Protein AF-A0A939HJW6-F1 (afdb_monomer_lite)

Radius of gyration: 12.25 Å; chains: 1; bounding box: 35×21×35 Å

Structure (mmCIF, N/CA/C/O backbone):
data_AF-A0A939HJW6-F1
#
_entry.id   AF-A0A939HJW6-F1
#
loop_
_atom_site.group_PDB
_atom_site.id
_atom_site.type_symbol
_atom_site.label_atom_id
_atom_site.label_alt_id
_atom_site.label_comp_id
_atom_site.label_asym_id
_atom_site.label_entity_id
_atom_site.label_seq_id
_atom_site.pdbx_PDB_ins_code
_atom_site.Cartn_x
_atom_site.Cartn_y
_atom_site.Cartn_z
_atom_site.occupancy
_atom_site.B_iso_or_equiv
_atom_site.auth_seq_id
_atom_site.auth_comp_id
_atom_site.auth_asym_id
_atom_site.auth_atom_id
_atom_site.pdbx_PDB_model_num
ATOM 1 N N . MET A 1 1 ? -13.710 0.427 0.336 1.00 93.44 1 MET A N 1
ATOM 2 C CA . MET A 1 1 ? -12.261 0.432 0.627 1.00 93.44 1 MET A CA 1
ATOM 3 C C . MET A 1 1 ? -11.532 -0.720 -0.055 1.00 93.44 1 MET A C 1
ATOM 5 O O . MET A 1 1 ? -10.782 -0.439 -0.972 1.00 93.44 1 MET A O 1
ATOM 9 N N . ARG A 1 2 ? -11.772 -1.996 0.309 1.00 97.06 2 ARG A N 1
ATOM 10 C CA . ARG A 1 2 ? -11.018 -3.139 -0.255 1.00 97.06 2 ARG A CA 1
ATOM 11 C C . ARG A 1 2 ? -10.993 -3.186 -1.783 1.00 97.06 2 ARG A C 1
ATOM 13 O O . ARG A 1 2 ? -9.913 -3.179 -2.349 1.00 97.06 2 ARG A O 1
ATOM 20 N N . ALA A 1 3 ? -12.164 -3.200 -2.420 1.00 97.31 3 ALA A N 1
ATOM 21 C CA . ALA A 1 3 ? -12.259 -3.289 -3.877 1.00 97.31 3 ALA A CA 1
ATOM 22 C C . ALA A 1 3 ? -11.531 -2.132 -4.580 1.00 97.31 3 ALA A C 1
ATOM 24 O O . ALA A 1 3 ? -10.767 -2.376 -5.500 1.00 97.31 3 ALA A O 1
ATOM 25 N N . THR A 1 4 ? -11.718 -0.897 -4.099 1.00 97.81 4 THR A N 1
ATOM 26 C CA . THR A 1 4 ? -11.043 0.302 -4.620 1.00 97.81 4 THR A CA 1
ATOM 27 C C . THR A 1 4 ? -9.524 0.193 -4.523 1.00 97.81 4 THR A C 1
ATOM 29 O O . THR A 1 4 ? -8.829 0.472 -5.494 1.00 97.81 4 THR A O 1
ATOM 32 N N . LEU A 1 5 ? -9.005 -0.226 -3.365 1.00 98.31 5 LEU A N 1
ATOM 33 C CA . LEU A 1 5 ? -7.571 -0.405 -3.164 1.00 98.31 5 LEU A CA 1
ATOM 34 C C . LEU A 1 5 ? -7.040 -1.496 -4.100 1.00 98.31 5 LEU A C 1
ATOM 36 O O . LEU A 1 5 ? -6.115 -1.244 -4.859 1.00 98.31 5 LEU A O 1
ATOM 40 N N . GLU A 1 6 ? -7.676 -2.667 -4.112 1.00 98.56 6 GLU A N 1
ATOM 41 C CA . GLU A 1 6 ? -7.279 -3.812 -4.937 1.00 98.56 6 GLU A CA 1
ATOM 42 C C . GLU A 1 6 ? -7.269 -3.478 -6.436 1.00 98.56 6 GLU A C 1
ATOM 44 O O . GLU A 1 6 ? -6.259 -3.695 -7.102 1.00 98.56 6 GLU A O 1
ATOM 49 N N . SER A 1 7 ? -8.338 -2.875 -6.967 1.00 98.50 7 SER A N 1
ATOM 50 C CA . SER A 1 7 ? -8.410 -2.504 -8.386 1.00 98.50 7 SER A CA 1
ATOM 51 C C . SER A 1 7 ? -7.383 -1.441 -8.769 1.00 98.50 7 SER A C 1
ATOM 53 O O . SER A 1 7 ? -6.823 -1.493 -9.863 1.00 98.50 7 SER A O 1
ATOM 55 N N . THR A 1 8 ? -7.119 -0.485 -7.873 1.00 98.56 8 THR A N 1
ATOM 56 C CA . THR A 1 8 ? -6.112 0.556 -8.111 1.00 98.56 8 THR A CA 1
ATOM 57 C C . THR A 1 8 ? -4.719 -0.055 -8.118 1.00 98.56 8 THR A C 1
ATOM 59 O O . THR A 1 8 ? -3.973 0.179 -9.061 1.00 98.56 8 THR A O 1
ATOM 62 N N . LEU A 1 9 ? -4.391 -0.913 -7.144 1.00 98.44 9 LEU A N 1
ATOM 63 C CA . LEU A 1 9 ? -3.115 -1.631 -7.124 1.00 98.44 9 LEU 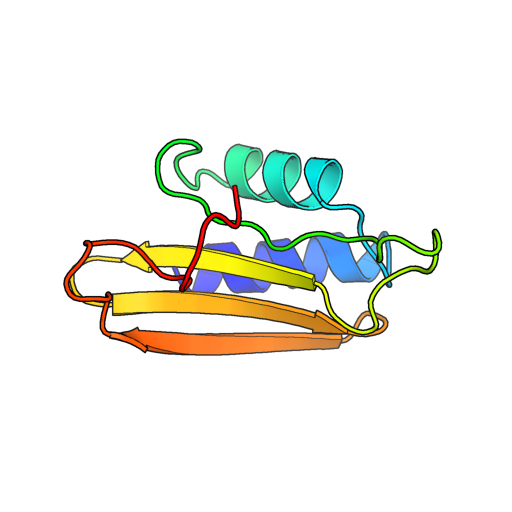A CA 1
ATOM 64 C C . LEU A 1 9 ? -2.908 -2.460 -8.392 1.00 98.44 9 LEU A C 1
ATOM 66 O O . LEU A 1 9 ? -1.817 -2.429 -8.946 1.00 98.44 9 LEU A O 1
ATOM 70 N N . VAL A 1 10 ? -3.941 -3.154 -8.882 1.00 98.62 10 VAL A N 1
ATOM 71 C CA . VAL A 1 10 ? -3.864 -3.915 -10.142 1.00 98.62 10 VAL A CA 1
ATOM 72 C C . VAL A 1 10 ? -3.570 -2.992 -11.326 1.00 98.62 10 VAL A C 1
ATOM 74 O O . VAL A 1 10 ? -2.702 -3.304 -12.138 1.00 98.62 10 VAL A O 1
ATOM 77 N N . SER A 1 11 ? -4.240 -1.840 -11.409 1.00 98.31 11 SER A N 1
ATOM 78 C CA . SER A 1 11 ? -3.988 -0.852 -12.465 1.00 98.31 11 SER A CA 1
ATOM 79 C C . SER A 1 11 ? -2.564 -0.290 -12.405 1.00 98.31 11 SER A C 1
ATOM 81 O O . SER A 1 11 ? -1.897 -0.192 -13.434 1.00 98.31 11 SER A O 1
ATOM 83 N N . VAL A 1 12 ? -2.084 0.058 -11.208 1.00 97.75 12 VAL A N 1
ATOM 84 C CA . VAL A 1 12 ? -0.725 0.577 -10.995 1.00 97.75 12 VAL A CA 1
ATOM 85 C C . VAL A 1 12 ? 0.317 -0.481 -11.341 1.00 97.75 12 VAL A C 1
ATOM 87 O O . VAL A 1 12 ? 1.253 -0.196 -12.082 1.00 97.75 12 VAL A O 1
ATOM 90 N N . ALA A 1 13 ? 0.131 -1.711 -10.862 1.00 97.62 13 ALA A N 1
ATOM 91 C CA . ALA A 1 13 ? 1.036 -2.832 -11.088 1.00 97.62 13 ALA A CA 1
ATOM 92 C C . ALA A 1 13 ? 1.141 -3.227 -12.571 1.00 97.62 13 ALA A C 1
ATOM 94 O O . ALA A 1 13 ? 2.215 -3.617 -13.029 1.00 97.62 13 ALA A O 1
ATOM 95 N N . ALA A 1 14 ? 0.051 -3.085 -13.335 1.00 97.75 14 ALA A N 1
ATOM 96 C CA . ALA A 1 14 ? 0.048 -3.307 -14.779 1.00 97.75 14 ALA A CA 1
ATOM 97 C C . ALA A 1 14 ? 0.865 -2.250 -15.548 1.00 97.75 14 ALA A C 1
ATOM 99 O O . ALA A 1 14 ? 1.480 -2.575 -16.562 1.00 97.75 14 ALA A O 1
ATOM 100 N N . ALA A 1 15 ? 0.885 -0.999 -15.073 1.00 96.94 15 ALA A N 1
ATOM 101 C CA . ALA A 1 15 ? 1.672 0.081 -15.672 1.00 96.94 15 ALA A CA 1
ATOM 102 C C . ALA A 1 15 ? 3.137 0.084 -15.198 1.00 96.94 15 ALA A C 1
ATOM 104 O O . ALA A 1 15 ? 4.042 0.392 -15.971 1.00 96.94 15 ALA A O 1
ATOM 105 N N . SER A 1 16 ? 3.373 -0.262 -13.931 1.00 96.38 16 SER A N 1
ATOM 106 C CA . SER A 1 16 ? 4.693 -0.350 -13.314 1.00 96.38 16 SER A CA 1
ATOM 107 C C . SER A 1 16 ? 4.749 -1.535 -12.344 1.00 96.38 16 SER A C 1
ATOM 109 O O . SER A 1 16 ? 4.180 -1.455 -11.253 1.00 96.38 16 SER A O 1
ATOM 111 N N . PRO A 1 17 ? 5.474 -2.620 -12.682 1.00 95.31 17 PRO A N 1
ATOM 112 C CA . PRO A 1 17 ? 5.605 -3.789 -11.808 1.00 95.31 17 PRO A CA 1
ATOM 113 C C . PRO A 1 17 ? 6.285 -3.499 -10.459 1.00 95.31 17 PRO A C 1
ATOM 115 O O . PRO A 1 17 ? 6.114 -4.262 -9.507 1.00 95.31 17 PRO A O 1
ATOM 118 N N . LYS A 1 18 ? 7.049 -2.401 -10.376 1.00 96.00 18 LYS A N 1
ATOM 119 C CA . LYS A 1 18 ? 7.707 -1.890 -9.163 1.00 96.00 18 LYS A CA 1
ATOM 120 C C . LYS A 1 18 ? 7.396 -0.396 -9.001 1.00 96.00 18 LYS A C 1
ATOM 122 O O . LYS A 1 18 ? 8.229 0.446 -9.343 1.00 96.00 18 LYS A O 1
ATOM 127 N N . PRO A 1 19 ? 6.181 -0.036 -8.555 1.00 96.94 19 PRO A N 1
ATOM 128 C CA . PRO A 1 19 ? 5.786 1.360 -8.481 1.00 96.94 19 PRO A CA 1
ATOM 129 C C . PRO A 1 19 ? 6.537 2.091 -7.363 1.00 96.94 19 PRO A C 1
ATOM 131 O O . PRO A 1 19 ? 6.822 1.535 -6.303 1.00 96.94 19 PRO A O 1
ATOM 134 N N . GLY A 1 20 ? 6.848 3.366 -7.603 1.00 96.38 20 GLY A N 1
ATOM 135 C CA . GLY A 1 20 ? 7.409 4.250 -6.583 1.00 96.38 20 GLY A CA 1
ATOM 136 C C . GLY A 1 20 ? 6.358 4.690 -5.561 1.00 96.38 20 GLY A C 1
ATOM 137 O O . GLY A 1 20 ? 5.164 4.720 -5.861 1.00 96.38 20 GLY A O 1
ATOM 138 N N . GLN A 1 21 ? 6.812 5.090 -4.370 1.00 96.12 21 GLN A N 1
ATOM 139 C CA . GLN A 1 21 ? 5.940 5.483 -3.255 1.00 96.12 21 GLN A CA 1
ATOM 140 C C . GLN A 1 21 ? 4.990 6.635 -3.613 1.00 96.12 21 GLN A C 1
ATOM 142 O O . GLN A 1 21 ? 3.787 6.532 -3.385 1.00 96.12 21 GLN A O 1
ATOM 147 N N . GLU A 1 22 ? 5.505 7.710 -4.218 1.00 95.81 22 GLU A N 1
ATOM 148 C CA . GLU A 1 22 ? 4.685 8.874 -4.581 1.00 95.81 22 GLU A CA 1
ATOM 149 C C . GLU A 1 22 ? 3.665 8.560 -5.678 1.00 95.81 22 GLU A C 1
ATOM 151 O O . GLU A 1 22 ? 2.520 8.994 -5.581 1.00 95.81 22 GLU A O 1
ATOM 156 N N . GLN A 1 23 ? 4.048 7.766 -6.686 1.00 96.38 23 GLN A N 1
ATOM 157 C CA . GLN A 1 23 ? 3.128 7.330 -7.740 1.00 96.38 23 GLN A CA 1
ATOM 158 C C . GLN A 1 23 ? 1.968 6.534 -7.135 1.00 96.38 23 GLN A C 1
ATOM 160 O O . GLN A 1 23 ? 0.803 6.849 -7.366 1.00 96.38 23 GLN A O 1
ATOM 165 N N . LEU A 1 24 ? 2.293 5.546 -6.297 1.00 97.50 24 LEU A N 1
ATOM 166 C CA . LEU A 1 24 ? 1.294 4.707 -5.653 1.00 97.50 24 LEU A CA 1
ATOM 167 C C . LEU A 1 24 ? 0.356 5.521 -4.748 1.00 97.50 24 LEU A C 1
ATOM 169 O O . LEU A 1 24 ? -0.858 5.311 -4.766 1.00 97.50 24 LEU A O 1
ATOM 173 N N . ARG A 1 25 ? 0.900 6.479 -3.985 1.00 97.94 25 ARG A N 1
ATOM 174 C CA . ARG A 1 25 ? 0.094 7.383 -3.156 1.00 97.94 25 ARG A CA 1
ATOM 175 C C . ARG A 1 25 ? -0.842 8.236 -4.013 1.00 97.94 25 ARG A C 1
ATOM 177 O O . ARG A 1 25 ? -2.028 8.321 -3.699 1.00 97.94 25 ARG A O 1
ATOM 184 N N . ALA A 1 26 ? -0.327 8.850 -5.078 1.00 98.06 26 ALA A N 1
ATOM 185 C CA . ALA A 1 26 ? -1.106 9.712 -5.960 1.00 98.06 26 ALA A CA 1
ATOM 186 C C . ALA A 1 26 ? -2.281 8.960 -6.604 1.00 98.06 26 ALA A C 1
ATOM 188 O O . ALA A 1 26 ? -3.408 9.455 -6.570 1.00 98.06 26 ALA A O 1
ATOM 189 N N . ASP A 1 27 ? -2.047 7.745 -7.105 1.00 98.25 27 ASP A N 1
ATOM 190 C CA . ASP A 1 27 ? -3.082 6.936 -7.757 1.00 98.25 27 ASP A CA 1
ATOM 191 C C . ASP A 1 27 ? -4.178 6.495 -6.779 1.00 98.25 27 ASP A C 1
ATOM 193 O O . ASP A 1 27 ? -5.367 6.566 -7.093 1.00 98.25 27 ASP A O 1
ATOM 197 N N . LEU A 1 28 ? -3.807 6.096 -5.559 1.00 98.19 28 LEU A N 1
ATOM 198 C CA . LEU A 1 28 ? -4.773 5.717 -4.522 1.00 98.19 28 LEU A CA 1
ATOM 199 C C . LEU A 1 28 ? -5.607 6.914 -4.042 1.00 98.19 28 LEU A C 1
ATOM 201 O O . LEU A 1 28 ? -6.808 6.767 -3.795 1.00 98.19 28 LEU A O 1
ATOM 205 N N . VAL A 1 29 ? -5.007 8.103 -3.952 1.00 98.31 29 VAL A N 1
ATOM 206 C CA . VAL A 1 29 ? -5.738 9.342 -3.644 1.00 98.31 29 VAL A CA 1
ATOM 207 C C . VAL A 1 29 ? -6.682 9.720 -4.783 1.00 98.31 29 VAL A C 1
ATOM 209 O O . VAL A 1 29 ? -7.842 10.044 -4.526 1.00 98.31 29 VAL A O 1
ATOM 212 N N . ALA A 1 30 ? -6.236 9.621 -6.038 1.00 98.06 30 ALA A N 1
ATOM 213 C CA . ALA A 1 30 ? -7.077 9.856 -7.211 1.00 98.06 30 ALA A CA 1
ATOM 214 C C . ALA A 1 30 ? -8.254 8.865 -7.296 1.00 98.06 30 ALA A C 1
ATOM 216 O O . ALA A 1 30 ? -9.344 9.235 -7.730 1.00 98.06 30 ALA A O 1
ATOM 217 N N . ALA A 1 31 ? -8.070 7.636 -6.804 1.00 97.56 31 ALA A N 1
ATOM 218 C CA . ALA A 1 31 ? -9.124 6.632 -6.659 1.00 97.56 31 ALA A CA 1
ATOM 219 C C . ALA A 1 31 ? -10.094 6.898 -5.484 1.00 97.56 31 ALA A C 1
ATOM 221 O O . ALA A 1 31 ? -11.030 6.125 -5.263 1.00 97.56 31 ALA A O 1
ATOM 222 N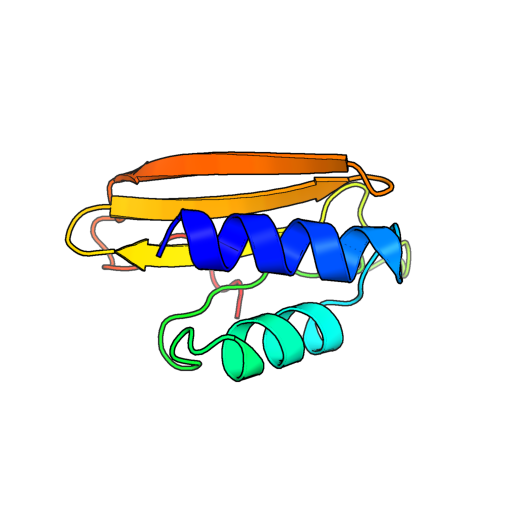 N . GLY A 1 32 ? -9.895 7.984 -4.730 1.00 97.25 32 GLY A N 1
ATOM 223 C CA . GLY A 1 32 ? -10.789 8.437 -3.665 1.00 97.25 32 GLY A CA 1
ATOM 224 C C . GLY A 1 32 ? -10.415 7.968 -2.257 1.00 97.25 32 GLY A C 1
ATOM 225 O O . GLY A 1 32 ? -11.222 8.129 -1.339 1.00 97.25 32 GLY A O 1
ATOM 226 N N . ILE A 1 33 ? -9.223 7.396 -2.048 1.00 97.00 33 ILE A N 1
ATOM 227 C CA . ILE A 1 33 ? -8.739 7.080 -0.698 1.00 97.00 33 ILE A CA 1
ATOM 228 C C . ILE A 1 33 ? -8.225 8.371 -0.035 1.00 97.00 33 ILE A C 1
ATOM 230 O O . ILE A 1 33 ? -7.374 9.051 -0.609 1.00 97.00 33 ILE A O 1
ATOM 234 N N . PRO A 1 34 ? -8.697 8.741 1.171 1.00 95.50 34 PRO A N 1
ATOM 235 C CA . PRO A 1 34 ? -8.282 9.990 1.801 1.00 95.50 34 PRO A CA 1
ATOM 236 C C . PRO A 1 34 ? -6.780 10.016 2.110 1.00 95.50 34 PRO A C 1
ATOM 238 O O . PRO A 1 34 ? -6.279 9.175 2.859 1.00 95.50 34 PRO A O 1
ATOM 241 N N . ALA A 1 35 ? -6.080 11.034 1.599 1.00 95.88 35 ALA A N 1
ATOM 242 C CA . ALA A 1 35 ? -4.632 11.186 1.758 1.00 95.88 35 ALA A CA 1
ATOM 243 C C . ALA A 1 35 ? -4.181 11.209 3.231 1.00 95.88 35 ALA A C 1
ATOM 245 O O . ALA A 1 35 ? -3.156 10.634 3.568 1.00 95.88 35 ALA A O 1
ATOM 246 N N . GLY A 1 36 ? -4.969 11.820 4.126 1.00 94.00 36 GLY A N 1
ATOM 247 C CA . GLY A 1 36 ? -4.638 11.919 5.554 1.00 94.00 36 GLY A CA 1
ATOM 248 C C . GLY A 1 36 ? -4.695 10.596 6.328 1.00 94.00 36 GLY A C 1
ATOM 249 O O . GLY A 1 36 ? -4.254 10.548 7.472 1.00 94.00 36 GLY A O 1
ATOM 250 N N . THR A 1 37 ? -5.246 9.541 5.727 1.00 93.25 37 THR A N 1
ATOM 251 C CA . THR A 1 37 ? -5.360 8.204 6.335 1.00 93.25 37 THR A CA 1
ATOM 252 C C . THR A 1 37 ? -4.663 7.116 5.524 1.00 93.25 37 THR A C 1
ATOM 254 O O . THR A 1 37 ? -4.693 5.954 5.917 1.00 93.25 37 THR A O 1
ATOM 257 N N . LEU A 1 38 ? -4.107 7.470 4.365 1.00 96.94 38 LEU A N 1
ATOM 258 C CA . LEU A 1 38 ? -3.407 6.545 3.490 1.00 96.94 38 LEU A CA 1
ATOM 259 C C . LEU A 1 38 ? -1.956 6.434 3.952 1.00 96.94 38 LEU A C 1
ATOM 261 O O . LEU A 1 38 ? -1.242 7.431 4.010 1.00 96.94 38 LEU A O 1
ATOM 265 N N . GLU A 1 39 ? -1.527 5.216 4.244 1.00 97.62 39 GLU A N 1
ATOM 266 C CA . GLU A 1 39 ? -0.154 4.894 4.617 1.00 97.62 39 GLU A CA 1
ATOM 267 C C . GLU A 1 39 ? 0.485 4.108 3.471 1.00 97.62 39 GLU A C 1
ATOM 269 O O . GLU A 1 39 ? -0.101 3.138 2.988 1.00 97.62 39 GLU A O 1
ATOM 274 N N . VAL A 1 40 ? 1.673 4.515 3.016 1.00 97.31 40 VAL A N 1
ATOM 275 C CA . VAL A 1 40 ? 2.410 3.827 1.940 1.00 97.31 40 VAL A CA 1
ATOM 276 C C . VAL A 1 40 ? 3.837 3.570 2.404 1.00 97.31 40 VAL A C 1
ATOM 278 O O . VAL A 1 40 ? 4.497 4.480 2.908 1.00 97.31 40 VAL A O 1
ATOM 281 N N . SER A 1 41 ? 4.321 2.337 2.255 1.00 96.50 41 SER A N 1
ATOM 282 C CA . SER A 1 41 ? 5.688 1.982 2.634 1.00 96.50 41 SER A CA 1
ATOM 283 C C . SER A 1 41 ? 6.723 2.602 1.687 1.00 96.50 41 SER A C 1
ATOM 285 O O . SER A 1 41 ? 6.419 3.030 0.572 1.00 96.50 41 SER A O 1
ATOM 287 N N . VAL A 1 42 ? 7.973 2.674 2.145 1.00 94.88 42 VAL A N 1
ATOM 288 C CA . VAL A 1 42 ? 9.080 3.183 1.328 1.00 94.88 42 VAL A CA 1
ATOM 289 C C . VAL A 1 42 ? 9.329 2.275 0.123 1.00 94.88 42 VAL A C 1
ATOM 291 O O . VAL A 1 42 ? 9.333 1.053 0.243 1.00 94.88 42 VAL A O 1
ATOM 294 N N . SER A 1 43 ? 9.589 2.870 -1.042 1.00 94.31 43 SER A N 1
ATOM 295 C CA . SER A 1 43 ? 9.835 2.119 -2.283 1.00 94.31 43 SER A CA 1
ATOM 296 C C . SER A 1 43 ? 11.313 1.819 -2.549 1.00 94.31 43 SER A C 1
ATOM 298 O O . SER A 1 43 ? 11.642 1.148 -3.524 1.00 94.31 43 SER A O 1
ATOM 300 N N . ARG A 1 44 ? 12.222 2.345 -1.719 1.00 94.75 44 ARG A N 1
ATOM 301 C CA . ARG A 1 44 ? 13.671 2.240 -1.908 1.00 94.75 44 ARG A CA 1
ATOM 302 C C . ARG A 1 44 ? 14.384 2.096 -0.570 1.00 94.75 44 ARG A C 1
ATOM 304 O O . ARG A 1 44 ? 14.058 2.782 0.397 1.00 94.75 44 ARG A O 1
ATOM 311 N N . THR A 1 45 ? 15.367 1.210 -0.522 1.00 92.94 45 THR A N 1
ATOM 312 C CA . THR A 1 45 ? 16.209 0.986 0.651 1.00 92.94 45 THR A CA 1
ATOM 313 C C . THR A 1 45 ? 17.223 2.125 0.830 1.00 92.94 45 THR A C 1
ATOM 315 O O . THR A 1 45 ? 17.541 2.835 -0.130 1.00 92.94 45 THR A O 1
ATOM 318 N N . PRO A 1 46 ? 17.831 2.275 2.022 1.00 93.31 46 PRO A N 1
ATOM 319 C CA . PRO A 1 46 ? 18.902 3.253 2.236 1.00 93.31 46 PRO A CA 1
ATOM 320 C C . PRO A 1 46 ? 20.127 3.076 1.324 1.00 93.31 46 PRO A C 1
ATOM 322 O O . PRO A 1 46 ? 20.876 4.025 1.119 1.00 93.31 46 PRO A O 1
ATOM 325 N N . THR A 1 47 ? 20.339 1.881 0.760 1.00 95.00 47 THR A N 1
ATOM 326 C CA . THR A 1 47 ? 21.421 1.609 -0.203 1.00 95.00 47 THR A CA 1
ATOM 327 C C . THR A 1 47 ? 21.060 1.982 -1.642 1.00 95.00 47 THR A C 1
ATOM 329 O O . THR A 1 47 ? 21.881 1.816 -2.540 1.00 95.00 47 THR A O 1
ATOM 332 N N . GLY A 1 48 ? 19.849 2.492 -1.876 1.00 93.56 48 GLY A N 1
ATOM 333 C CA . GLY A 1 48 ? 19.385 2.928 -3.189 1.00 93.56 48 GLY A CA 1
ATOM 334 C C . GLY A 1 48 ? 18.749 1.829 -4.040 1.00 93.56 48 GLY A C 1
ATOM 335 O O . GLY A 1 48 ? 18.456 2.081 -5.206 1.00 93.56 48 GLY A O 1
ATOM 336 N N . LEU A 1 49 ? 18.525 0.639 -3.477 1.00 94.94 49 LEU A N 1
ATOM 337 C CA . LEU A 1 49 ? 17.894 -0.483 -4.171 1.00 94.94 49 LEU A CA 1
ATOM 338 C C . LEU A 1 49 ? 16.376 -0.412 -4.033 1.00 94.94 49 LEU A C 1
ATOM 340 O O . LEU A 1 49 ? 15.863 -0.027 -2.983 1.00 94.94 49 LEU A O 1
ATOM 344 N N . ASP A 1 50 ? 15.655 -0.806 -5.074 1.00 93.94 50 ASP A N 1
ATOM 345 C CA . ASP A 1 50 ? 14.201 -0.908 -4.993 1.00 93.94 50 ASP A CA 1
ATOM 346 C C . ASP A 1 50 ? 13.805 -2.050 -4.048 1.00 93.94 50 ASP A C 1
ATOM 348 O O . ASP A 1 50 ? 14.496 -3.067 -3.949 1.00 93.94 50 ASP A O 1
ATOM 352 N N . VAL A 1 51 ? 12.695 -1.872 -3.334 1.00 95.31 51 VAL A N 1
ATOM 353 C CA . VAL A 1 51 ? 12.139 -2.930 -2.482 1.00 95.31 51 VAL A CA 1
ATOM 354 C C . VAL A 1 51 ? 11.522 -4.042 -3.332 1.00 95.31 51 VAL A C 1
ATOM 356 O O . VAL A 1 51 ? 11.033 -3.802 -4.437 1.00 95.31 51 VAL A O 1
ATOM 359 N N . ASP A 1 52 ? 11.497 -5.263 -2.799 1.00 94.44 52 ASP A N 1
ATOM 360 C CA . ASP A 1 52 ? 10.832 -6.380 -3.480 1.00 94.44 52 ASP A CA 1
ATOM 361 C C . ASP A 1 52 ? 9.309 -6.220 -3.485 1.00 94.44 52 ASP A C 1
ATOM 363 O O . ASP A 1 52 ? 8.632 -6.701 -4.389 1.00 94.44 52 ASP A O 1
ATOM 367 N N . ALA A 1 53 ? 8.764 -5.565 -2.458 1.00 96.31 53 ALA A N 1
ATOM 368 C CA . ALA A 1 53 ? 7.352 -5.249 -2.368 1.00 96.31 53 ALA A CA 1
ATOM 369 C C . ALA A 1 53 ? 7.135 -3.885 -1.724 1.00 96.31 53 ALA A C 1
ATOM 371 O O . ALA A 1 53 ? 7.763 -3.557 -0.715 1.00 96.31 53 ALA A O 1
ATOM 372 N N . ILE A 1 54 ? 6.208 -3.129 -2.297 1.00 97.31 54 ILE A N 1
ATOM 373 C CA . ILE A 1 54 ? 5.674 -1.907 -1.705 1.00 97.31 54 ILE A CA 1
ATOM 374 C C . ILE A 1 54 ? 4.255 -2.175 -1.217 1.00 97.31 54 ILE A C 1
ATOM 376 O O . ILE A 1 54 ? 3.498 -2.914 -1.850 1.00 97.31 54 ILE A O 1
ATOM 380 N N . GLU A 1 55 ? 3.896 -1.584 -0.086 1.00 97.88 55 GLU A N 1
ATOM 381 C CA . GLU A 1 55 ? 2.617 -1.794 0.576 1.00 97.88 55 GLU A CA 1
ATOM 382 C C . GLU A 1 55 ? 1.877 -0.469 0.726 1.00 97.88 55 GLU A C 1
ATOM 384 O O . GLU A 1 55 ? 2.479 0.578 0.962 1.00 97.88 55 GLU A O 1
ATOM 389 N N . ALA A 1 56 ? 0.556 -0.528 0.624 1.00 98.19 56 ALA A N 1
ATOM 390 C CA . ALA A 1 56 ? -0.333 0.577 0.927 1.00 98.19 56 ALA A CA 1
ATOM 391 C C . ALA A 1 56 ? -1.449 0.097 1.849 1.00 98.19 56 ALA A C 1
ATOM 393 O O . ALA A 1 56 ? -1.980 -1.005 1.683 1.00 98.19 56 ALA A O 1
ATOM 394 N N . ALA A 1 57 ? -1.832 0.932 2.806 1.00 98.06 57 ALA A N 1
ATOM 395 C CA . ALA A 1 57 ? -2.897 0.625 3.734 1.00 98.06 57 ALA A CA 1
ATOM 396 C C . ALA A 1 57 ? -3.793 1.832 3.994 1.00 98.06 57 ALA A C 1
ATOM 398 O O . ALA A 1 57 ? -3.334 2.969 4.064 1.00 98.06 57 ALA A O 1
ATOM 399 N N . ALA A 1 58 ? -5.086 1.568 4.158 1.00 96.94 58 ALA A N 1
ATOM 400 C CA . ALA A 1 58 ? -6.049 2.580 4.564 1.00 96.94 58 ALA A CA 1
ATOM 401 C C . ALA A 1 58 ? 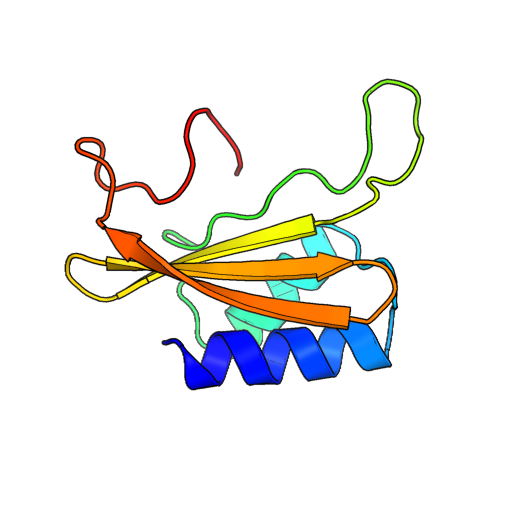-7.083 1.994 5.540 1.00 96.94 58 ALA A C 1
ATOM 403 O O . ALA A 1 58 ? -7.540 0.853 5.353 1.00 96.94 58 ALA A O 1
ATOM 404 N N . PRO A 1 59 ? -7.496 2.760 6.565 1.00 96.19 59 PRO A N 1
ATOM 405 C CA . PRO A 1 59 ? -8.511 2.326 7.506 1.00 96.19 59 PRO A CA 1
ATOM 406 C C . PRO A 1 59 ? -9.893 2.255 6.840 1.00 96.19 59 PRO A C 1
ATOM 408 O O . PRO A 1 59 ? -10.288 3.075 6.014 1.00 96.19 59 PRO A O 1
ATOM 411 N N . SER A 1 60 ? -10.661 1.251 7.241 1.00 95.25 60 SER A N 1
ATOM 412 C CA . SER A 1 60 ? -12.033 0.968 6.836 1.00 95.25 60 SER A CA 1
ATOM 413 C C . SER A 1 60 ? -12.819 0.544 8.077 1.00 95.25 60 SER A C 1
ATOM 415 O O . SER A 1 60 ? -13.022 -0.645 8.341 1.00 95.25 60 SER A O 1
ATOM 417 N N . GLY A 1 61 ? -13.244 1.528 8.871 1.00 93.25 61 GLY A N 1
ATOM 418 C CA . GLY A 1 61 ? -13.841 1.291 10.184 1.00 93.25 61 GLY A CA 1
ATOM 419 C C . GLY A 1 61 ? -12.791 0.801 11.184 1.00 93.25 61 GLY A C 1
ATOM 420 O O . GLY A 1 61 ? -11.796 1.478 11.409 1.00 93.25 61 GLY A O 1
ATOM 421 N N . ARG A 1 62 ? -13.004 -0.380 11.778 1.00 95.56 62 ARG A N 1
ATOM 422 C CA . ARG A 1 62 ? -12.072 -1.000 12.749 1.00 95.56 62 ARG A CA 1
ATOM 423 C C . ARG A 1 62 ? -11.005 -1.891 12.109 1.00 95.56 62 ARG A C 1
ATOM 425 O O . ARG A 1 62 ? -10.276 -2.580 12.816 1.00 95.56 62 ARG A O 1
ATOM 432 N N . ASN A 1 63 ? -10.940 -1.899 10.785 1.00 97.88 63 ASN A N 1
ATOM 433 C CA . ASN A 1 63 ? -9.993 -2.704 10.035 1.00 97.88 63 ASN A CA 1
ATOM 434 C C . ASN A 1 63 ? -9.132 -1.811 9.150 1.00 97.88 63 ASN A C 1
ATOM 436 O O . ASN A 1 63 ? -9.580 -0.760 8.709 1.00 97.88 63 ASN A O 1
ATOM 440 N N . CYS A 1 64 ? -7.943 -2.277 8.828 1.00 97.88 64 CYS A N 1
ATOM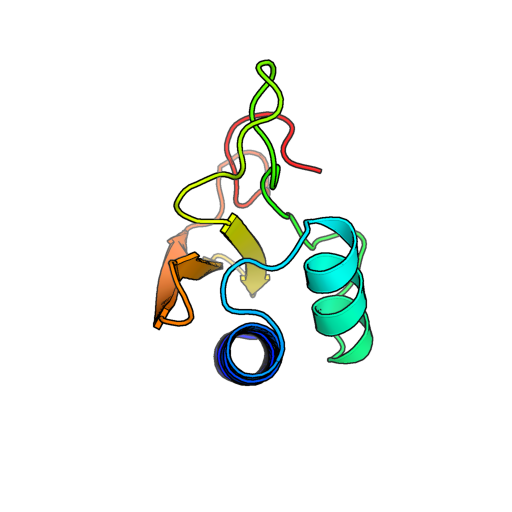 441 C CA . CYS A 1 64 ? -7.090 -1.791 7.768 1.00 97.88 64 CYS A CA 1
ATOM 442 C C . CYS A 1 64 ? -7.200 -2.723 6.573 1.00 97.88 64 CYS A C 1
ATOM 444 O O . CYS A 1 64 ? -7.072 -3.941 6.704 1.00 97.88 64 CYS A O 1
ATOM 446 N N . VAL A 1 65 ? -7.434 -2.145 5.401 1.00 98.38 65 VAL A N 1
ATOM 447 C CA . VAL A 1 65 ? -7.203 -2.849 4.143 1.00 98.38 65 VAL A CA 1
ATOM 448 C C . VAL A 1 65 ? -5.746 -2.608 3.791 1.00 98.38 65 VAL A C 1
ATOM 450 O O . VAL A 1 65 ? -5.372 -1.460 3.579 1.00 98.38 65 VAL A O 1
ATOM 453 N N . VAL A 1 66 ? -4.952 -3.673 3.743 1.00 98.31 66 VAL A N 1
ATOM 454 C CA . VAL A 1 66 ? -3.530 -3.629 3.396 1.00 98.31 66 VAL A CA 1
ATOM 455 C C . VAL A 1 66 ? -3.355 -4.332 2.065 1.00 98.31 66 VAL A C 1
ATOM 457 O O . VAL A 1 66 ? -3.791 -5.472 1.911 1.00 98.31 66 VAL A O 1
ATOM 460 N N . GLY A 1 67 ? -2.734 -3.670 1.102 1.00 98.31 67 GLY A N 1
ATOM 461 C CA . GLY A 1 67 ? -2.361 -4.282 -0.161 1.00 98.31 67 GLY A CA 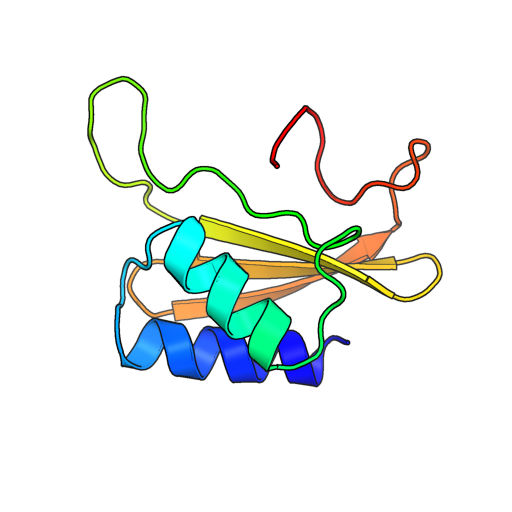1
ATOM 462 C C . GLY A 1 67 ? -0.880 -4.130 -0.441 1.00 98.31 67 GLY A C 1
ATOM 463 O O . GLY A 1 67 ? -0.245 -3.190 0.026 1.00 98.31 67 GLY A O 1
ATOM 464 N N . GLN A 1 68 ? -0.351 -5.067 -1.211 1.00 98.12 68 GLN A N 1
ATOM 465 C CA . GLN A 1 68 ? 1.043 -5.102 -1.628 1.00 98.12 68 GLN A CA 1
ATOM 466 C C . GLN A 1 68 ? 1.137 -5.245 -3.144 1.00 98.12 68 GLN A C 1
ATOM 468 O O . GLN A 1 68 ? 0.310 -5.930 -3.753 1.00 98.12 68 GLN A O 1
ATOM 473 N N . VAL A 1 69 ? 2.170 -4.637 -3.723 1.00 98.50 69 VAL A N 1
ATOM 474 C CA . VAL A 1 69 ? 2.623 -4.880 -5.095 1.00 98.50 69 VAL A CA 1
ATOM 475 C C . VAL A 1 69 ? 4.020 -5.481 -5.028 1.00 98.50 69 VAL A C 1
ATOM 477 O O . VAL A 1 69 ? 4.920 -4.873 -4.450 1.00 98.50 69 VAL A O 1
ATOM 480 N N . ARG A 1 70 ? 4.198 -6.661 -5.624 1.00 97.62 70 ARG A N 1
ATOM 481 C CA . ARG A 1 70 ? 5.472 -7.383 -5.732 1.00 97.62 70 ARG A CA 1
ATOM 482 C C . ARG A 1 70 ? 5.643 -7.858 -7.164 1.00 97.62 70 ARG A C 1
ATOM 484 O O . ARG A 1 70 ? 4.901 -8.735 -7.592 1.00 97.62 70 ARG A O 1
ATOM 491 N N . ASP A 1 71 ? 6.596 -7.284 -7.890 1.00 95.56 71 ASP A N 1
ATOM 492 C CA . ASP A 1 71 ? 6.886 -7.641 -9.288 1.00 95.56 71 ASP A CA 1
ATOM 493 C C . ASP A 1 71 ? 5.619 -7.723 -10.170 1.00 95.56 71 ASP A C 1
ATOM 495 O O . ASP A 1 71 ? 5.412 -8.669 -10.928 1.00 95.56 71 ASP A O 1
ATOM 499 N N . GLY A 1 72 ? 4.726 -6.738 -10.034 1.00 96.81 72 GLY A N 1
ATOM 500 C CA . GLY A 1 72 ? 3.454 -6.673 -10.763 1.00 96.81 72 GLY A CA 1
ATOM 501 C C . GLY A 1 72 ? 2.324 -7.545 -10.197 1.00 96.81 72 GLY A C 1
ATOM 502 O O . GLY A 1 72 ? 1.171 -7.384 -10.592 1.00 96.81 72 GLY A O 1
ATOM 503 N N . ALA A 1 73 ? 2.609 -8.439 -9.249 1.00 98.31 73 ALA A N 1
ATOM 504 C CA . ALA A 1 73 ? 1.588 -9.200 -8.543 1.00 98.31 73 ALA A CA 1
ATOM 505 C C . ALA A 1 73 ? 0.986 -8.372 -7.404 1.00 98.31 73 ALA A C 1
ATOM 507 O O . ALA A 1 73 ? 1.699 -7.698 -6.658 1.00 98.31 73 ALA A O 1
ATOM 508 N N . VAL A 1 74 ? -0.334 -8.467 -7.246 1.00 98.56 74 VAL A N 1
ATOM 509 C CA . VAL A 1 74 ? -1.089 -7.770 -6.204 1.00 98.56 74 VAL A CA 1
ATOM 510 C C . VAL A 1 74 ? -1.658 -8.778 -5.221 1.00 98.56 74 VAL A C 1
ATOM 512 O O . VAL A 1 74 ? -2.236 -9.788 -5.618 1.00 98.56 74 VAL A O 1
ATOM 515 N N . ALA A 1 75 ? -1.541 -8.478 -3.933 1.00 98.38 75 ALA A N 1
ATOM 516 C CA . ALA A 1 75 ? -2.260 -9.193 -2.888 1.00 98.38 75 ALA A CA 1
ATOM 517 C C . ALA A 1 75 ? -2.858 -8.199 -1.896 1.00 98.38 75 ALA A C 1
ATOM 519 O O . ALA A 1 75 ? -2.246 -7.179 -1.589 1.00 98.38 75 ALA A O 1
ATOM 520 N N . VAL A 1 76 ? -4.052 -8.506 -1.388 1.00 98.38 76 VAL A N 1
ATOM 521 C CA . VAL A 1 76 ? -4.775 -7.657 -0.438 1.00 98.38 76 VAL A CA 1
ATOM 522 C C . VAL A 1 76 ? -5.258 -8.493 0.737 1.00 98.38 76 VAL A C 1
ATOM 524 O O . VAL A 1 76 ? -5.825 -9.571 0.565 1.00 98.38 76 VAL A O 1
ATOM 527 N N . THR A 1 77 ? -5.056 -7.973 1.940 1.00 98.38 77 THR A N 1
ATOM 528 C CA . THR A 1 77 ? -5.510 -8.557 3.198 1.00 98.38 77 THR A CA 1
ATOM 529 C C . THR A 1 77 ? -6.237 -7.514 4.042 1.00 98.38 77 THR A C 1
ATOM 531 O O . THR A 1 77 ? -6.144 -6.307 3.809 1.00 98.38 77 THR A O 1
ATOM 534 N N . VAL A 1 78 ? -7.006 -7.985 5.019 1.00 98.06 78 VAL A N 1
ATOM 535 C CA . VAL A 1 78 ? -7.726 -7.135 5.966 1.00 98.06 78 VAL A CA 1
ATOM 536 C C . VAL A 1 78 ? -7.269 -7.498 7.369 1.00 98.06 78 VAL A C 1
ATOM 538 O O . VAL A 1 78 ? -7.412 -8.643 7.792 1.00 98.06 78 VAL A O 1
ATOM 541 N N . LEU A 1 79 ? -6.725 -6.517 8.079 1.00 97.50 79 LEU A N 1
ATOM 542 C CA . LEU A 1 79 ? -6.207 -6.655 9.440 1.00 97.50 79 LEU A CA 1
ATOM 543 C C . LEU A 1 79 ? -6.958 -5.701 10.376 1.00 97.50 79 LEU A C 1
ATOM 545 O O . LEU A 1 79 ? -7.518 -4.718 9.899 1.00 97.50 79 LEU A O 1
ATOM 549 N N . PRO A 1 80 ? -7.003 -5.935 11.693 1.00 97.75 80 PRO A N 1
ATOM 550 C CA . PRO A 1 80 ? -7.498 -4.933 12.636 1.00 97.75 80 PRO A CA 1
ATOM 551 C C . PRO A 1 80 ? -6.649 -3.653 12.597 1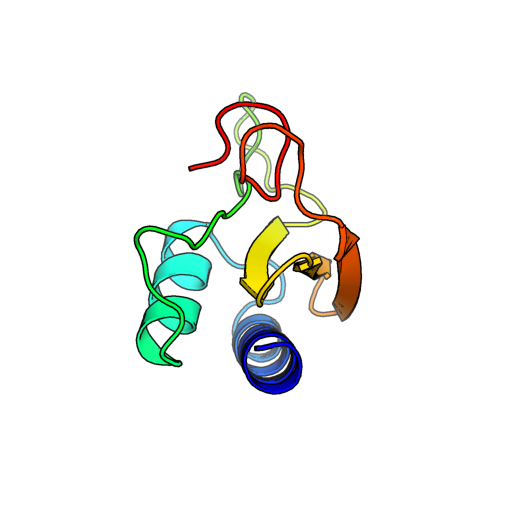.00 97.75 80 PRO A C 1
ATOM 553 O O . PRO A 1 80 ? -5.444 -3.721 12.358 1.00 97.75 80 PRO A O 1
ATOM 556 N N . VAL A 1 81 ? -7.258 -2.494 12.867 1.00 96.88 81 VAL A N 1
ATOM 557 C CA . VAL A 1 81 ? -6.485 -1.264 13.130 1.00 96.88 81 VAL A CA 1
ATOM 558 C C . VAL A 1 81 ? -5.616 -1.447 14.376 1.00 96.88 81 VAL A C 1
ATOM 560 O O . VAL A 1 81 ? -6.015 -2.120 15.332 1.00 96.88 81 VAL A O 1
ATOM 563 N N . LEU A 1 82 ? -4.435 -0.829 14.392 1.00 95.25 82 LEU A N 1
ATOM 564 C CA . LEU A 1 82 ? -3.583 -0.815 15.577 1.00 95.25 82 LEU A CA 1
ATOM 565 C C . LEU A 1 82 ? -4.215 0.045 16.679 1.00 95.25 82 LEU A C 1
ATOM 567 O O . LEU A 1 82 ? -5.038 0.921 16.415 1.00 95.25 82 LEU A O 1
ATOM 571 N N . ALA A 1 83 ? -3.775 -0.141 17.926 1.00 93.56 83 ALA A N 1
ATOM 572 C CA . ALA A 1 83 ? -4.217 0.689 19.053 1.00 93.56 83 ALA A CA 1
ATOM 573 C C . ALA A 1 83 ? -3.916 2.191 18.856 1.00 93.56 83 ALA A C 1
ATOM 575 O O . ALA A 1 83 ? -4.581 3.038 19.444 1.00 93.56 83 ALA A O 1
ATOM 576 N N . SER A 1 84 ? -2.941 2.521 18.004 1.00 91.81 84 SER A N 1
ATOM 577 C CA . SER A 1 84 ? -2.618 3.888 17.582 1.00 91.81 84 SER A CA 1
ATOM 578 C C . SER A 1 84 ? -3.622 4.493 16.592 1.00 91.81 84 SER A C 1
ATOM 580 O O . SER A 1 84 ? -3.514 5.674 16.273 1.00 91.81 84 SER A O 1
ATOM 582 N N . GLY A 1 85 ? -4.556 3.700 16.060 1.00 92.06 85 GLY A N 1
ATOM 583 C CA . GLY A 1 85 ? -5.456 4.087 14.972 1.00 92.06 85 GLY A CA 1
ATOM 584 C C . GLY A 1 85 ? -4.832 4.010 13.574 1.00 92.06 85 GLY A C 1
ATOM 585 O O . GLY A 1 85 ? -5.529 4.283 12.600 1.00 92.06 85 GLY A O 1
ATOM 586 N N . LYS A 1 86 ? -3.552 3.630 13.469 1.00 94.25 86 LYS A N 1
ATOM 587 C CA . LYS A 1 86 ? -2.837 3.423 12.200 1.00 94.25 86 LYS A CA 1
ATOM 588 C C . LYS A 1 86 ? -2.937 1.981 11.699 1.00 94.25 86 LYS A C 1
ATOM 590 O O . LYS A 1 86 ? -3.320 1.073 12.443 1.00 94.25 86 LYS A O 1
ATOM 595 N N . CYS A 1 87 ? -2.546 1.780 10.448 1.00 96.44 87 CYS A N 1
ATOM 596 C CA . CYS A 1 87 ? -2.421 0.483 9.802 1.00 96.44 87 CYS A CA 1
ATOM 597 C C . CYS A 1 87 ? -1.001 -0.077 9.848 1.00 96.44 87 CYS A C 1
ATOM 599 O O . CYS A 1 87 ? -0.845 -1.286 10.026 1.00 96.44 87 CYS A O 1
ATOM 601 N N . PHE A 1 88 ? 0.025 0.768 9.737 1.00 95.81 88 PHE A N 1
ATOM 602 C CA . PHE A 1 88 ? 1.415 0.341 9.847 1.00 95.81 88 PHE A CA 1
ATOM 603 C C . PHE A 1 88 ? 2.020 0.667 11.211 1.00 95.81 88 PHE A C 1
ATOM 605 O O . PHE A 1 88 ? 1.656 1.619 11.905 1.00 95.81 88 PHE A O 1
ATOM 612 N N . VAL A 1 89 ? 2.985 -0.165 11.597 1.00 93.06 89 VAL A N 1
ATOM 613 C CA . VAL A 1 89 ? 3.868 0.105 12.730 1.00 93.06 89 VAL A CA 1
ATOM 614 C C . VAL A 1 89 ? 4.980 1.040 12.255 1.00 93.06 89 VAL A C 1
ATOM 616 O O . VAL A 1 89 ? 5.569 0.821 11.200 1.00 93.06 89 VAL A O 1
ATOM 619 N N . GLY A 1 90 ? 5.299 2.056 13.056 1.00 87.06 90 GLY A N 1
ATOM 620 C CA . GLY A 1 90 ? 6.342 3.032 12.739 1.00 87.06 90 GLY A CA 1
ATOM 621 C C . GLY A 1 90 ? 5.802 4.266 12.018 1.00 87.06 90 GLY A C 1
ATOM 622 O O . GLY A 1 90 ? 4.656 4.671 12.227 1.00 87.06 90 GLY A O 1
ATOM 623 N N . ASP A 1 91 ? 6.660 4.897 11.215 1.00 76.19 91 ASP A N 1
ATOM 624 C CA . ASP A 1 91 ? 6.364 6.169 10.544 1.00 76.19 91 ASP A CA 1
ATOM 625 C C . ASP A 1 91 ? 6.407 6.047 9.014 1.00 76.19 91 ASP A C 1
ATOM 627 O O . ASP A 1 91 ? 6.966 6.888 8.315 1.00 76.19 91 ASP A O 1
ATOM 631 N N . SER A 1 92 ? 5.802 4.975 8.497 1.00 66.62 92 SER A N 1
ATOM 632 C CA . SER A 1 92 ? 5.506 4.815 7.073 1.00 66.62 92 SER A CA 1
ATOM 633 C C . SER A 1 92 ? 4.480 5.872 6.665 1.00 66.62 92 SER A C 1
ATOM 635 O O . SER A 1 92 ? 3.279 5.684 6.859 1.00 66.62 92 SER A O 1
ATOM 637 N N . ARG A 1 93 ? 4.963 7.024 6.197 1.00 59.72 93 ARG A N 1
ATOM 638 C CA . ARG A 1 93 ? 4.125 8.106 5.679 1.00 59.72 93 ARG A CA 1
ATOM 639 C C . ARG A 1 93 ? 4.172 8.101 4.182 1.00 59.72 93 ARG A C 1
ATOM 641 O O . ARG A 1 93 ? 5.281 8.231 3.617 1.00 59.72 93 ARG A O 1
#

Sequence (93 aa):
MRATLESTLVSVAAASPKPGQEQLRADLVAAGIPAGTLEVSVSRTPTGLDVDAIEAAAPSGRNCVVGQVRDGAVAVTVLPVLASGKCFVGDSR

Secondary structure (DSSP, 8-state):
-HHHHHHHHHHHHHH-SS--HHHHHHHHHHTT--GGG-EE--SB-TTSPBPS-EEEEEEETTEEEEEEEETTEEEEEEEEPPTTS-SSSS---

InterPro domains:
  IPR054262 Domain of unknown function DUF6993 [PF22504] (11-91)

Foldseek 3Di:
DQVLLQVLLLVQLVVPLQDAQVVSLVSSVVSPQDSVFKFKAHQADPVGHGDQKIKIWGDDDQWIWIWIRGSSDIDIDIGGQDPVNHDDDDPRD

pLDDT: mean 95.52, std 5.62, range [59.72, 98.62]

Organism: NCBI:txid2817681